Protein AF-A0A645FUT4-F1 (afdb_monomer_lite)

Radius of gyration: 14.61 Å; chains: 1; bounding box: 46×16×31 Å

Sequence (75 aa):
MREIANRLQTKEDYKGYEGNIILFLKPYVRKGMVMELNGGMYQEKSGEYFIESVSGEFGEQGGRQTAQLGFLMHK

Foldseek 3Di:
DVVVVVVVVVQVPDPADWDKDKAFPPVHDAQQDWDQDCPVVPNSNGDIWHFHHKDWDQDPVGIMIITTTGDDDDD

Secondary structure (DSSP, 8-state):
-HHHHHHHHHHHT--S--EEEEEESSS---TT-EEEE--TT-GGG-EEEEEEEEEEEEETTEEEEEEEEE-----

pLDDT: mean 80.25, std 13.22, range [36.62, 93.88]

Structure (mmCIF, N/CA/C/O backbone):
data_AF-A0A645FUT4-F1
#
_entry.id   AF-A0A645FUT4-F1
#
loop_
_atom_site.group_PDB
_atom_site.id
_atom_site.type_symbol
_atom_site.label_atom_id
_atom_site.label_alt_id
_atom_site.label_comp_id
_atom_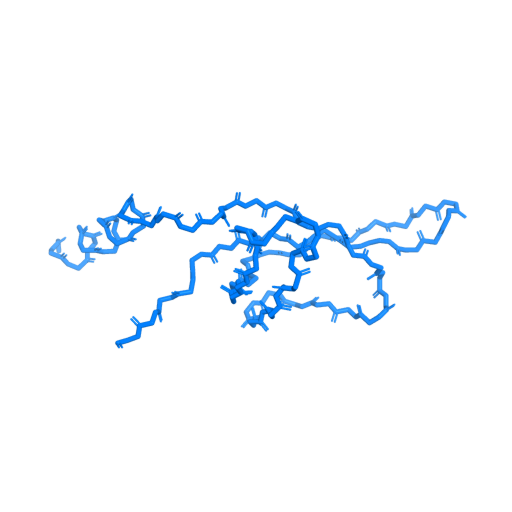site.label_asym_id
_atom_site.label_entity_id
_atom_site.label_seq_id
_atom_site.pdbx_PDB_ins_code
_atom_site.Cartn_x
_atom_site.Cartn_y
_atom_site.Cartn_z
_atom_site.occupancy
_atom_site.B_iso_or_equiv
_atom_site.auth_seq_id
_atom_site.auth_comp_id
_atom_site.auth_asym_id
_atom_site.auth_atom_id
_atom_site.pdbx_PDB_model_num
ATOM 1 N N . MET A 1 1 ? -30.494 0.282 4.724 1.00 59.88 1 MET A N 1
ATOM 2 C CA . MET A 1 1 ? -30.079 1.567 5.341 1.00 59.88 1 MET A CA 1
ATOM 3 C C . MET A 1 1 ? -29.119 1.354 6.517 1.00 59.88 1 MET A C 1
ATOM 5 O O . MET A 1 1 ? -28.040 1.926 6.479 1.00 59.88 1 MET A O 1
ATOM 9 N N . ARG A 1 2 ? -29.432 0.473 7.488 1.00 69.19 2 ARG A N 1
ATOM 10 C CA . ARG A 1 2 ? -28.528 0.127 8.612 1.00 69.19 2 ARG A CA 1
ATOM 11 C C . ARG A 1 2 ? -27.142 -0.398 8.196 1.00 69.19 2 ARG A C 1
ATOM 13 O O . ARG A 1 2 ? -26.155 0.019 8.777 1.00 69.19 2 ARG A O 1
ATOM 20 N N . GLU A 1 3 ? -27.044 -1.247 7.171 1.00 68.62 3 GLU A N 1
ATOM 21 C CA . GLU A 1 3 ? -25.738 -1.787 6.732 1.00 68.62 3 GLU A CA 1
ATOM 22 C C . GLU A 1 3 ? -24.795 -0.736 6.135 1.00 68.62 3 GLU A C 1
ATOM 24 O O . GLU A 1 3 ? -23.588 -0.793 6.351 1.00 68.62 3 GLU A O 1
ATOM 29 N N . ILE A 1 4 ? -25.339 0.235 5.396 1.00 71.75 4 ILE A N 1
ATOM 30 C CA . ILE A 1 4 ? -24.546 1.315 4.792 1.00 71.75 4 ILE A CA 1
ATOM 31 C C . ILE A 1 4 ? -24.023 2.239 5.895 1.00 71.75 4 ILE A C 1
ATOM 33 O O . ILE A 1 4 ? -22.848 2.589 5.888 1.00 71.75 4 ILE A O 1
ATOM 37 N N . ALA A 1 5 ? -24.878 2.566 6.870 1.00 71.62 5 ALA A N 1
ATOM 38 C CA . ALA A 1 5 ? -24.495 3.351 8.038 1.00 71.62 5 ALA A CA 1
ATOM 39 C C . ALA A 1 5 ? -23.400 2.652 8.858 1.00 71.62 5 ALA A C 1
ATOM 41 O O . ALA A 1 5 ? -22.398 3.282 9.171 1.00 71.62 5 ALA A O 1
ATOM 42 N N . ASN A 1 6 ? -23.528 1.344 9.106 1.00 71.00 6 ASN A N 1
ATOM 43 C CA . ASN A 1 6 ? -22.498 0.577 9.808 1.00 71.00 6 ASN A CA 1
ATOM 44 C C . ASN A 1 6 ? -21.169 0.565 9.041 1.00 71.00 6 ASN A C 1
ATOM 46 O O . ASN A 1 6 ? -20.137 0.814 9.644 1.00 71.00 6 ASN A O 1
ATOM 50 N N . ARG A 1 7 ? -21.169 0.350 7.715 1.00 64.12 7 ARG A N 1
ATOM 51 C CA . ARG A 1 7 ? -19.923 0.396 6.919 1.00 64.12 7 ARG A CA 1
ATOM 52 C C . ARG A 1 7 ? -19.240 1.759 6.961 1.00 64.12 7 ARG A C 1
ATOM 54 O O . ARG A 1 7 ? -18.015 1.804 6.987 1.00 64.12 7 ARG A O 1
ATOM 61 N N . LEU A 1 8 ? -20.012 2.843 6.916 1.00 65.81 8 LEU A N 1
ATOM 62 C CA . LEU A 1 8 ? -19.477 4.202 6.998 1.00 65.81 8 LEU A CA 1
ATOM 63 C C . LEU A 1 8 ? -18.922 4.480 8.393 1.00 65.81 8 LEU A C 1
ATOM 65 O O . LEU A 1 8 ? -17.800 4.946 8.513 1.00 65.81 8 LEU A O 1
ATOM 69 N N . GLN A 1 9 ? -19.656 4.101 9.437 1.00 65.62 9 GLN A N 1
ATOM 70 C CA . GLN A 1 9 ? -19.208 4.265 10.813 1.00 65.62 9 GLN A CA 1
ATOM 71 C C . GLN A 1 9 ? -17.930 3.466 11.098 1.00 65.62 9 GLN A C 1
ATOM 73 O O . GLN A 1 9 ? -17.001 4.001 11.681 1.00 65.62 9 GLN A O 1
ATOM 78 N N . THR A 1 10 ? -17.818 2.226 10.611 1.00 62.75 10 THR A N 1
ATOM 79 C CA . THR A 1 10 ? -16.585 1.439 10.780 1.00 62.75 10 THR A CA 1
ATOM 80 C C . THR A 1 10 ? -15.392 2.029 10.021 1.00 62.75 10 THR A C 1
ATOM 82 O O . THR A 1 10 ? -14.260 1.857 10.460 1.00 62.75 10 THR A O 1
ATOM 85 N N . LYS A 1 11 ? -15.624 2.726 8.898 1.00 61.88 11 LYS A N 1
ATOM 86 C CA . LYS A 1 11 ? -14.568 3.488 8.217 1.00 61.88 11 LYS A CA 1
ATOM 87 C C . LYS A 1 11 ? -14.130 4.706 9.033 1.00 61.88 11 LYS A C 1
ATOM 89 O O . LYS A 1 11 ? -12.939 4.909 9.193 1.00 61.88 11 LYS A O 1
ATOM 94 N N . GLU A 1 12 ? -15.075 5.480 9.560 1.00 61.94 12 GLU A N 1
ATOM 95 C CA . GLU A 1 12 ? -14.790 6.690 10.351 1.00 61.94 12 GLU A CA 1
ATOM 96 C C . GLU A 1 12 ? -14.154 6.374 11.719 1.00 61.94 12 GLU A C 1
ATOM 98 O O . GLU A 1 12 ? -13.303 7.118 12.199 1.00 61.94 12 GLU A O 1
ATOM 103 N N . ASP A 1 13 ? -14.515 5.245 12.338 1.00 58.38 13 ASP A N 1
ATOM 104 C CA . ASP A 1 13 ? -13.944 4.787 13.614 1.00 58.38 13 ASP A CA 1
ATOM 105 C C . ASP A 1 13 ? -12.519 4.208 13.463 1.00 58.38 13 ASP A C 1
ATOM 107 O O . ASP A 1 13 ? -11.874 3.846 14.456 1.00 58.38 13 ASP A O 1
ATOM 111 N N . TYR A 1 14 ? -11.999 4.111 12.234 1.00 58.47 14 TYR A N 1
ATOM 112 C CA . TYR A 1 14 ? -10.662 3.592 11.985 1.00 58.47 14 TYR A CA 1
ATOM 113 C C . TYR A 1 14 ? -9.585 4.592 12.418 1.00 58.47 14 TYR A C 1
ATOM 115 O O . TYR A 1 14 ? -9.438 5.680 11.874 1.00 58.47 14 TYR A O 1
ATOM 123 N N . LYS A 1 15 ? -8.777 4.179 13.398 1.00 55.62 15 LYS A N 1
ATOM 124 C CA . LYS A 1 15 ? -7.612 4.933 13.892 1.00 55.62 15 LYS A CA 1
ATOM 125 C C . LYS A 1 15 ? -6.281 4.465 13.300 1.00 55.62 15 LYS A C 1
ATOM 127 O O . LYS A 1 15 ? -5.231 4.923 13.745 1.00 55.62 15 LYS A O 1
ATOM 132 N N . GLY A 1 16 ? -6.300 3.502 12.380 1.00 57.78 16 GLY A N 1
ATOM 133 C CA . GLY A 1 16 ? -5.076 3.056 11.723 1.00 57.78 16 GLY A CA 1
ATOM 134 C C . GLY A 1 16 ? -4.639 4.040 10.641 1.00 57.78 16 GLY A C 1
ATOM 135 O O . GLY A 1 16 ? -5.406 4.886 10.189 1.00 57.78 16 GLY A O 1
ATOM 136 N N . TYR A 1 17 ? -3.371 3.956 10.252 1.00 59.72 17 TYR A N 1
ATOM 137 C CA . TYR A 1 17 ? -2.811 4.870 9.264 1.00 59.72 17 TYR A CA 1
ATOM 138 C C . TYR A 1 17 ? -3.344 4.558 7.862 1.00 59.72 17 TYR A C 1
ATOM 140 O O . TYR A 1 17 ? -3.018 3.526 7.280 1.00 59.72 17 TYR A O 1
ATOM 148 N N . GLU A 1 18 ? -4.107 5.489 7.300 1.00 70.31 18 GLU A N 1
ATOM 149 C CA . GLU A 1 18 ? -4.385 5.549 5.866 1.00 70.31 18 GLU A CA 1
ATOM 150 C C . GLU A 1 18 ? -3.231 6.266 5.157 1.00 70.31 18 GLU A C 1
ATOM 152 O O . GLU A 1 18 ? -2.712 7.278 5.640 1.00 70.31 18 GLU A O 1
ATOM 157 N N . GLY A 1 19 ? -2.787 5.745 4.012 1.00 81.88 19 GLY A N 1
ATOM 158 C CA . GLY A 1 19 ? -1.695 6.383 3.287 1.00 81.88 19 GLY A CA 1
ATOM 159 C C . GLY A 1 19 ? -1.115 5.564 2.149 1.00 81.88 19 GLY A C 1
ATOM 160 O O . GLY A 1 19 ? -1.616 4.504 1.789 1.00 81.88 19 GLY A O 1
ATOM 161 N N . ASN A 1 20 ? -0.027 6.080 1.585 1.00 88.94 20 ASN A N 1
ATOM 162 C CA . ASN A 1 20 ? 0.689 5.452 0.484 1.00 88.94 20 ASN A CA 1
ATOM 163 C C . ASN A 1 20 ? 2.065 4.985 0.957 1.00 88.94 20 ASN A C 1
ATOM 165 O O . ASN A 1 20 ? 2.793 5.746 1.596 1.00 88.94 20 ASN A O 1
ATOM 169 N N . ILE A 1 21 ? 2.443 3.765 0.586 1.00 89.00 21 ILE A N 1
ATOM 170 C CA . ILE A 1 21 ? 3.808 3.261 0.736 1.00 89.00 21 ILE A CA 1
ATOM 171 C C . ILE A 1 21 ? 4.426 3.025 -0.638 1.00 89.00 21 ILE A C 1
ATOM 173 O O . ILE A 1 21 ? 3.811 2.429 -1.522 1.00 89.00 21 ILE A O 1
ATOM 177 N N . ILE A 1 22 ? 5.655 3.505 -0.820 1.00 91.25 22 ILE A N 1
ATOM 178 C CA . ILE A 1 22 ? 6.418 3.312 -2.053 1.00 91.25 22 ILE A CA 1
ATOM 179 C C . ILE A 1 22 ? 7.338 2.110 -1.861 1.00 91.25 22 ILE A C 1
ATOM 181 O O . ILE A 1 22 ? 8.165 2.075 -0.951 1.00 91.25 22 ILE A O 1
ATOM 185 N N . LEU A 1 23 ? 7.205 1.128 -2.742 1.00 91.25 23 LEU A N 1
ATOM 186 C CA . LEU A 1 23 ? 7.932 -0.133 -2.734 1.00 91.25 23 LEU A CA 1
ATOM 187 C C . LEU A 1 23 ? 8.701 -0.303 -4.052 1.00 91.25 23 LEU A C 1
ATOM 189 O O . LEU A 1 23 ? 8.482 0.400 -5.043 1.00 91.25 23 LEU A O 1
ATOM 193 N N . PHE A 1 24 ? 9.627 -1.257 -4.083 1.00 92.00 24 PHE A N 1
ATOM 194 C CA . PHE A 1 24 ? 10.241 -1.697 -5.337 1.00 92.00 24 PHE A CA 1
ATOM 195 C C . PHE A 1 24 ? 9.215 -2.422 -6.206 1.00 92.00 24 PHE A C 1
ATOM 197 O O . PHE A 1 24 ? 8.319 -3.066 -5.676 1.00 92.00 24 PHE A O 1
ATOM 204 N N . LEU A 1 25 ? 9.361 -2.371 -7.533 1.00 88.50 25 LEU A N 1
ATOM 205 C CA . LEU A 1 25 ? 8.466 -3.090 -8.448 1.00 88.50 25 LEU A CA 1
ATOM 206 C C . LEU A 1 25 ? 8.538 -4.619 -8.285 1.00 88.50 25 LEU A C 1
ATOM 208 O O . LEU A 1 25 ? 7.590 -5.323 -8.622 1.00 88.50 25 LEU A O 1
ATOM 212 N N . LYS A 1 26 ? 9.655 -5.149 -7.769 1.00 86.19 26 LYS A N 1
ATOM 213 C CA . LYS A 1 26 ? 9.815 -6.572 -7.458 1.00 86.19 26 LYS A CA 1
ATOM 214 C C . LYS A 1 26 ? 10.531 -6.742 -6.108 1.00 86.19 26 LYS A C 1
ATOM 216 O O . LYS A 1 26 ? 11.600 -6.152 -5.953 1.00 86.19 26 LYS A O 1
ATOM 221 N N . PRO A 1 27 ? 10.006 -7.555 -5.170 1.00 83.44 27 PRO A N 1
ATOM 222 C CA . PRO A 1 27 ? 8.723 -8.274 -5.218 1.00 83.44 27 PRO A CA 1
ATOM 223 C C . PRO A 1 27 ? 7.515 -7.321 -5.291 1.00 83.44 27 PRO A C 1
ATOM 225 O O . PRO A 1 27 ? 7.544 -6.234 -4.723 1.00 83.44 27 PRO A O 1
ATOM 228 N N . TYR A 1 28 ? 6.479 -7.708 -6.043 1.00 85.44 28 TYR A N 1
ATOM 229 C CA . TYR A 1 28 ? 5.302 -6.865 -6.277 1.00 85.44 28 TYR A CA 1
ATOM 230 C C . TYR A 1 28 ? 4.210 -7.123 -5.235 1.00 85.44 28 TYR A C 1
ATOM 232 O O . TYR A 1 28 ? 4.103 -8.227 -4.701 1.00 85.44 28 TYR A O 1
ATOM 240 N N . VAL A 1 29 ? 3.354 -6.131 -5.012 1.00 89.69 29 VAL A N 1
ATOM 241 C CA . VAL A 1 29 ? 2.120 -6.274 -4.238 1.00 89.69 29 VAL A CA 1
ATOM 242 C C . VAL A 1 29 ? 0.908 -6.076 -5.143 1.00 89.69 29 VAL A C 1
ATOM 244 O O . VAL A 1 29 ? 1.012 -5.532 -6.242 1.00 89.69 29 VAL A O 1
ATOM 247 N N . ARG A 1 30 ? -0.257 -6.570 -4.724 1.00 91.50 30 ARG A N 1
ATOM 248 C CA . ARG A 1 30 ? -1.511 -6.423 -5.472 1.00 91.50 30 ARG A CA 1
ATOM 249 C C . ARG A 1 30 ? -2.621 -5.949 -4.554 1.00 91.50 30 ARG A C 1
ATOM 251 O O . ARG A 1 30 ? -2.634 -6.256 -3.365 1.00 91.50 30 ARG A O 1
ATOM 258 N N . LYS A 1 31 ? -3.594 -5.262 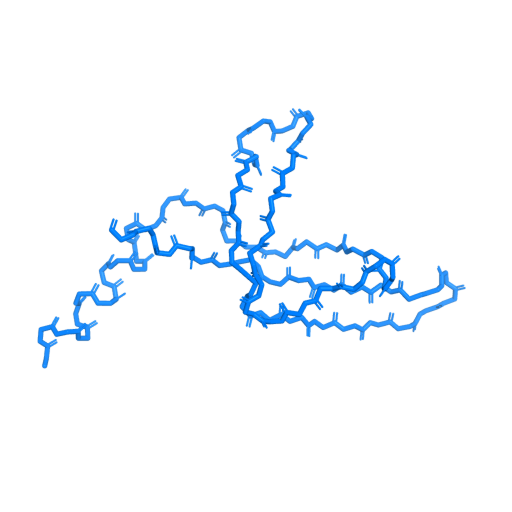-5.153 1.00 91.06 31 LYS A N 1
ATOM 259 C CA . LYS A 1 31 ? -4.868 -4.957 -4.505 1.00 91.06 31 LYS A CA 1
ATOM 260 C C . LYS A 1 31 ? -5.478 -6.229 -3.910 1.00 91.06 31 LYS A C 1
ATOM 262 O O . LYS A 1 31 ? -5.533 -7.257 -4.584 1.00 91.06 31 LYS A O 1
ATOM 267 N N . GLY A 1 32 ? -5.961 -6.133 -2.676 1.00 88.06 32 GLY A N 1
ATOM 268 C CA . GLY A 1 32 ? -6.572 -7.240 -1.944 1.00 88.06 32 GLY A CA 1
ATOM 269 C C . GLY A 1 32 ? -5.611 -8.041 -1.067 1.00 88.06 32 GLY A C 1
ATOM 270 O O . GLY A 1 32 ? -6.069 -8.909 -0.330 1.00 88.06 32 GLY A O 1
ATOM 271 N N . MET A 1 33 ? -4.303 -7.778 -1.129 1.00 90.75 33 MET A N 1
ATOM 272 C CA . MET A 1 33 ? -3.336 -8.391 -0.216 1.00 90.75 33 MET A CA 1
ATOM 273 C C . MET A 1 33 ? -3.342 -7.692 1.147 1.00 90.75 33 MET A C 1
ATOM 275 O O . MET A 1 33 ? -3.657 -6.506 1.247 1.00 90.75 33 MET A O 1
ATOM 279 N N . VAL A 1 34 ? -2.945 -8.437 2.179 1.00 88.88 34 VAL A N 1
ATOM 280 C CA . VAL A 1 34 ? -2.610 -7.900 3.502 1.00 88.88 34 VAL A CA 1
ATOM 281 C C . VAL A 1 34 ? -1.093 -7.832 3.606 1.00 88.88 34 VAL A C 1
ATOM 283 O O . VAL A 1 34 ? -0.409 -8.807 3.295 1.00 88.88 34 VAL A O 1
ATOM 286 N N . MET A 1 35 ? -0.575 -6.674 3.993 1.00 86.12 35 MET A N 1
ATOM 287 C CA . MET A 1 35 ? 0.849 -6.425 4.164 1.00 86.12 35 MET A CA 1
ATOM 288 C C . MET A 1 35 ? 1.147 -6.188 5.638 1.00 86.12 35 MET A C 1
ATOM 290 O O . MET A 1 35 ? 0.569 -5.293 6.249 1.00 86.12 35 MET A O 1
ATOM 294 N N . GLU A 1 36 ? 2.082 -6.953 6.186 1.00 88.69 36 GLU A N 1
ATOM 295 C CA . GLU A 1 36 ? 2.667 -6.672 7.492 1.00 88.69 36 GLU A CA 1
ATOM 296 C C . GLU A 1 36 ? 3.801 -5.655 7.316 1.00 88.69 36 GLU A C 1
ATOM 298 O O . GLU A 1 36 ? 4.779 -5.905 6.605 1.00 88.69 36 GLU A O 1
ATOM 303 N N . LEU A 1 37 ? 3.652 -4.478 7.920 1.00 86.75 37 LEU A N 1
ATOM 304 C CA . LEU A 1 37 ? 4.661 -3.427 7.908 1.00 86.75 37 LEU A CA 1
ATOM 305 C C . LEU A 1 37 ? 5.407 -3.429 9.242 1.00 86.75 37 LEU A C 1
ATOM 307 O O . LEU A 1 37 ? 4.800 -3.294 10.303 1.00 86.75 37 LEU A O 1
ATOM 311 N N . ASN A 1 38 ? 6.736 -3.517 9.182 1.00 88.62 38 ASN A N 1
ATOM 312 C CA . ASN A 1 38 ? 7.601 -3.244 10.324 1.00 88.62 38 ASN A CA 1
ATOM 313 C C . ASN A 1 38 ? 8.064 -1.784 10.249 1.00 88.62 38 ASN A C 1
ATOM 315 O O . ASN A 1 38 ? 8.836 -1.414 9.363 1.00 88.62 38 ASN A O 1
ATOM 319 N N . GLY A 1 39 ? 7.572 -0.952 11.166 1.00 84.50 39 GLY A N 1
ATOM 320 C CA . GLY A 1 39 ? 7.817 0.488 11.178 1.00 84.50 39 GLY A CA 1
ATOM 321 C C . GLY A 1 39 ? 9.239 0.895 11.579 1.00 84.50 39 GLY A C 1
ATOM 322 O O . GLY A 1 39 ? 9.596 2.065 11.435 1.00 84.50 39 GLY A O 1
ATOM 323 N N . GLY A 1 40 ? 10.074 -0.039 12.049 1.00 88.62 40 GLY A N 1
ATOM 324 C CA . GLY A 1 40 ? 11.465 0.220 12.421 1.00 88.62 40 GLY A CA 1
ATOM 325 C C . GLY A 1 40 ? 11.592 1.339 13.458 1.00 88.62 40 GLY A C 1
ATOM 326 O O . GLY A 1 40 ? 11.259 1.148 14.626 1.00 88.62 40 GLY A O 1
ATOM 327 N N . MET A 1 41 ? 12.068 2.514 13.023 1.00 89.19 41 MET A N 1
ATOM 328 C CA . MET A 1 41 ? 12.173 3.715 13.870 1.00 89.19 41 MET A CA 1
ATOM 329 C C . MET A 1 41 ? 10.816 4.339 14.237 1.00 89.19 41 MET A C 1
ATOM 331 O O . MET A 1 41 ? 10.742 5.065 15.222 1.00 89.19 41 MET A O 1
ATOM 335 N N . TYR A 1 42 ? 9.761 4.057 13.470 1.00 86.06 42 TYR A N 1
ATOM 336 C CA . TYR A 1 42 ? 8.393 4.538 13.689 1.00 86.06 42 TYR A CA 1
ATOM 337 C C . TYR A 1 42 ? 7.502 3.364 14.086 1.00 86.06 42 TYR A C 1
ATOM 339 O O . TYR A 1 42 ? 6.728 2.845 13.277 1.00 86.06 42 TYR A O 1
ATOM 347 N N . GLN A 1 43 ? 7.658 2.885 15.318 1.00 85.25 43 GLN A N 1
ATOM 348 C CA . GLN A 1 43 ? 6.959 1.688 15.790 1.00 85.25 43 GLN A CA 1
ATOM 349 C C . GLN A 1 43 ? 5.436 1.824 15.707 1.00 85.25 43 GLN A C 1
ATOM 351 O O . GLN A 1 43 ? 4.765 0.836 15.425 1.00 85.25 43 GLN A O 1
ATOM 356 N N . GLU A 1 44 ? 4.903 3.038 15.846 1.00 82.00 44 GLU A N 1
ATOM 357 C CA . GLU A 1 44 ? 3.481 3.366 15.714 1.00 82.00 44 GLU A CA 1
ATOM 358 C C . GLU A 1 44 ? 2.898 3.094 14.318 1.00 82.00 44 GLU A C 1
ATOM 360 O O . GLU A 1 44 ? 1.682 3.014 14.164 1.00 82.00 44 GLU A O 1
ATOM 365 N N . LYS A 1 45 ? 3.757 2.936 13.302 1.00 82.38 45 LYS A N 1
ATOM 366 C CA . LYS A 1 45 ? 3.377 2.557 11.933 1.00 82.38 45 LYS A CA 1
ATOM 367 C C . LYS A 1 45 ? 3.517 1.060 11.670 1.00 82.38 45 LYS A C 1
ATOM 369 O O . LYS A 1 45 ? 3.355 0.622 10.535 1.00 82.38 45 LYS A O 1
ATOM 374 N N . SER A 1 46 ? 3.888 0.279 12.680 1.00 86.00 46 SER A N 1
ATOM 375 C CA . SER A 1 46 ? 3.933 -1.173 12.547 1.00 86.00 46 SER A CA 1
ATOM 376 C C . SER A 1 46 ? 2.524 -1.739 12.624 1.00 86.00 46 SER A C 1
ATOM 378 O O . SER A 1 46 ? 1.732 -1.322 13.468 1.00 86.00 46 SER A O 1
ATOM 380 N N . GLY A 1 47 ? 2.215 -2.705 11.768 1.00 84.81 47 GLY A N 1
ATOM 381 C CA . GLY A 1 47 ? 0.906 -3.343 11.768 1.00 84.81 47 GLY A CA 1
ATOM 382 C C . GLY A 1 47 ? 0.553 -3.997 10.445 1.00 84.81 47 GLY A C 1
ATOM 383 O O . GLY A 1 47 ? 1.338 -4.006 9.496 1.00 84.81 47 GLY A O 1
ATOM 384 N N . GLU A 1 48 ? -0.655 -4.542 10.397 1.00 85.69 48 GLU A N 1
ATOM 385 C CA . GLU A 1 48 ? -1.228 -5.134 9.197 1.00 85.69 48 GLU A CA 1
ATOM 386 C C . GLU A 1 48 ? -2.072 -4.111 8.442 1.00 85.69 48 GLU A C 1
ATOM 388 O O . GLU A 1 48 ? -2.973 -3.479 8.998 1.00 85.69 48 GLU A O 1
ATOM 393 N N . TYR A 1 49 ? -1.799 -3.984 7.148 1.00 86.19 49 TYR A N 1
ATOM 394 C CA . TYR A 1 49 ? -2.464 -3.039 6.266 1.00 86.19 49 TYR A CA 1
ATOM 395 C C . TYR A 1 49 ? -3.095 -3.759 5.083 1.00 86.19 49 TYR A C 1
ATOM 397 O O . TYR A 1 49 ? -2.467 -4.607 4.443 1.00 86.19 49 TYR A O 1
ATOM 405 N N . PHE A 1 50 ? -4.330 -3.393 4.752 1.00 87.69 50 PHE A N 1
ATOM 406 C CA . PHE A 1 50 ? -4.990 -3.888 3.553 1.00 87.69 50 PHE A CA 1
ATOM 407 C C . PHE A 1 50 ? -4.603 -3.036 2.347 1.00 87.69 50 PHE A C 1
ATOM 409 O O . PHE A 1 50 ? -4.659 -1.812 2.407 1.00 87.69 50 PHE A O 1
ATOM 416 N N . ILE A 1 51 ? -4.247 -3.664 1.229 1.00 90.12 51 ILE A N 1
ATOM 417 C CA . ILE A 1 51 ? -3.888 -2.935 0.011 1.00 90.12 51 ILE A CA 1
ATOM 418 C C . ILE A 1 51 ? -5.147 -2.658 -0.815 1.00 90.12 51 ILE A C 1
ATOM 420 O O . ILE A 1 51 ? -5.694 -3.553 -1.466 1.00 90.12 51 ILE A O 1
ATOM 424 N N . GLU A 1 52 ? -5.591 -1.402 -0.837 1.00 89.69 52 GLU A N 1
ATOM 425 C CA . GLU A 1 52 ? -6.785 -0.973 -1.577 1.00 89.69 52 GLU A CA 1
ATOM 426 C C . GLU A 1 52 ? -6.520 -0.733 -3.063 1.00 89.69 52 GLU A C 1
ATOM 428 O O . GLU A 1 52 ? -7.382 -0.996 -3.913 1.00 89.69 52 GLU A O 1
ATOM 433 N N . SER A 1 53 ? -5.334 -0.227 -3.387 1.00 91.12 53 SER A N 1
ATOM 434 C CA . SER A 1 53 ? -4.911 0.054 -4.754 1.00 91.12 53 SER A CA 1
ATOM 435 C C . SER A 1 53 ? -3.389 -0.036 -4.879 1.00 91.12 53 SER A C 1
ATOM 437 O O . SER A 1 53 ? -2.661 0.071 -3.893 1.00 91.12 53 SER A O 1
ATOM 439 N N . VAL A 1 54 ? -2.910 -0.299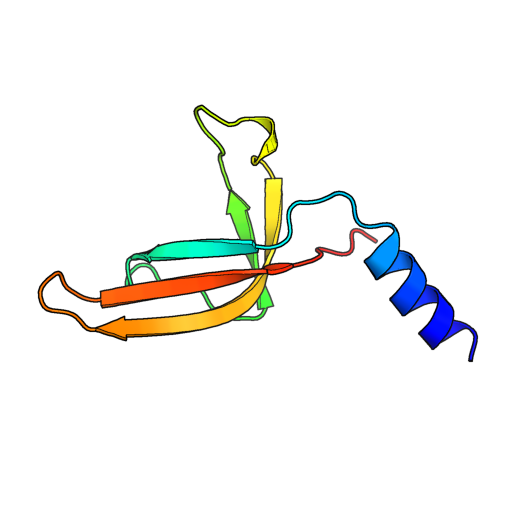 -6.096 1.00 93.25 54 VAL A N 1
ATOM 440 C CA . VAL A 1 54 ? -1.481 -0.306 -6.426 1.00 93.25 54 VAL A CA 1
ATOM 441 C C . VAL A 1 54 ? -1.307 0.413 -7.756 1.00 93.25 54 VAL A C 1
ATOM 443 O O . VAL A 1 54 ? -1.958 0.045 -8.735 1.00 93.25 54 VAL A O 1
ATOM 446 N N . SER A 1 55 ? -0.434 1.413 -7.798 1.00 93.06 55 SER A N 1
ATOM 447 C CA . SER A 1 55 ? 0.055 2.034 -9.031 1.00 93.06 55 SER A CA 1
ATOM 448 C C . SER A 1 55 ? 1.536 1.710 -9.224 1.00 93.06 55 SER A C 1
ATOM 450 O O . SER A 1 55 ? 2.242 1.411 -8.264 1.00 93.06 55 SER A O 1
ATOM 452 N N . GLY A 1 56 ? 2.013 1.711 -10.467 1.00 91.38 56 GLY A N 1
ATOM 453 C CA . GLY A 1 56 ? 3.400 1.391 -10.796 1.00 91.38 56 GLY A CA 1
ATOM 454 C C . GLY A 1 56 ? 3.961 2.375 -11.807 1.00 91.38 56 GLY A C 1
ATOM 455 O O . GLY A 1 56 ? 3.274 2.738 -12.760 1.00 91.38 56 GLY A O 1
ATOM 456 N N . GLU A 1 57 ? 5.209 2.778 -11.602 1.00 89.06 57 GLU A N 1
ATOM 457 C CA . GLU A 1 5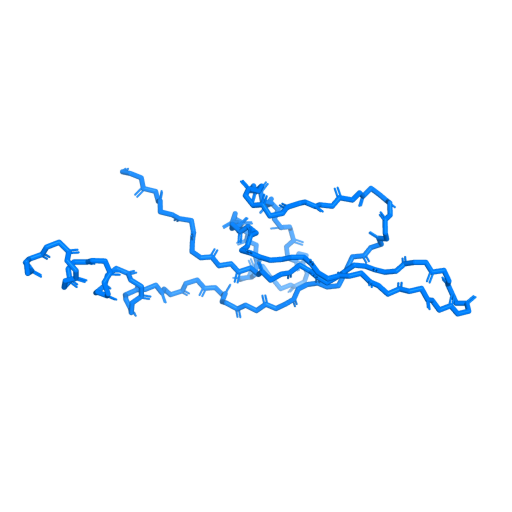7 ? 5.922 3.711 -12.470 1.00 89.06 57 GLU A CA 1
ATOM 458 C C . GLU A 1 57 ? 7.300 3.146 -12.825 1.00 89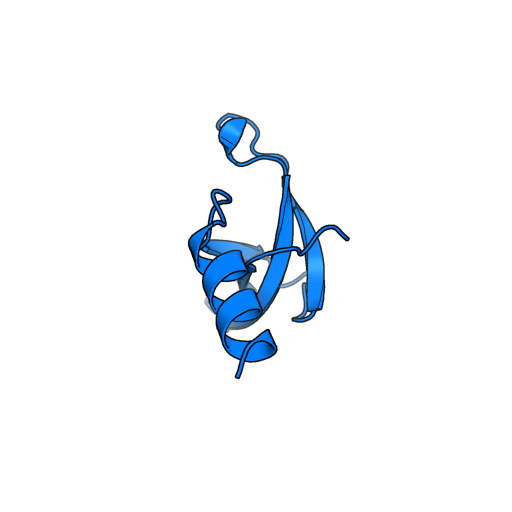.06 57 GLU A C 1
ATOM 460 O O . GLU A 1 57 ? 7.980 2.530 -11.996 1.00 89.06 57 GLU A O 1
ATOM 465 N N . PHE A 1 58 ? 7.711 3.363 -14.074 1.00 89.69 58 PHE A N 1
ATOM 466 C CA . PHE A 1 58 ? 9.051 3.048 -14.557 1.00 89.69 58 PHE A CA 1
ATOM 467 C C . PHE A 1 58 ? 9.820 4.349 -14.753 1.00 89.69 58 PHE A C 1
ATOM 469 O O . PHE A 1 58 ? 9.378 5.220 -15.499 1.00 89.69 58 PHE A O 1
ATOM 476 N N . GLY A 1 59 ? 10.972 4.462 -14.098 1.00 86.06 59 GLY A N 1
ATOM 477 C CA . GLY A 1 59 ? 11.890 5.580 -14.274 1.00 86.06 59 GLY A CA 1
ATOM 478 C C . GLY A 1 59 ? 13.312 5.105 -14.548 1.00 86.06 59 GLY A C 1
ATOM 479 O O . GLY A 1 59 ? 13.598 3.907 -14.578 1.00 86.06 59 GLY A O 1
ATOM 480 N N . GLU A 1 60 ? 14.230 6.058 -14.693 1.00 86.44 60 GLU A N 1
ATOM 481 C CA . GLU A 1 60 ? 15.654 5.780 -14.934 1.00 86.44 60 GLU A CA 1
ATOM 482 C C . GLU A 1 60 ? 16.303 4.949 -13.813 1.00 86.44 60 GLU A C 1
ATOM 484 O O . GLU A 1 60 ? 17.243 4.199 -14.054 1.00 86.44 60 GLU A O 1
ATOM 489 N N . GLN A 1 61 ? 15.763 5.019 -12.592 1.00 84.06 61 GLN A N 1
ATOM 490 C CA . GLN A 1 61 ? 16.232 4.254 -11.428 1.00 84.06 61 GLN A CA 1
ATOM 491 C C . GLN A 1 61 ? 15.542 2.884 -11.275 1.00 84.06 61 GLN A C 1
ATOM 493 O O . GLN A 1 61 ? 15.624 2.251 -10.220 1.00 84.06 61 GLN A O 1
ATOM 498 N N . GLY A 1 62 ? 14.842 2.422 -12.312 1.00 88.38 62 GLY A N 1
ATOM 499 C CA . GLY A 1 62 ? 14.081 1.179 -12.312 1.00 88.38 62 GLY A CA 1
ATOM 500 C C . GLY A 1 62 ? 12.605 1.371 -11.964 1.00 88.38 62 GLY A C 1
ATOM 501 O O . GLY A 1 62 ? 12.058 2.473 -12.003 1.00 88.38 62 GLY A O 1
ATOM 502 N N . GLY A 1 63 ? 11.937 0.257 -11.665 1.00 91.62 63 GLY A N 1
ATOM 503 C CA . GLY A 1 63 ? 10.508 0.239 -11.370 1.00 91.62 63 GLY A CA 1
ATOM 504 C C . GLY A 1 63 ? 10.201 0.459 -9.890 1.00 91.62 63 GLY A C 1
ATOM 505 O O . GLY A 1 63 ? 10.777 -0.204 -9.018 1.00 91.62 63 GLY A O 1
ATOM 506 N N . ARG A 1 64 ? 9.210 1.305 -9.611 1.00 93.25 64 ARG A N 1
ATOM 507 C CA . ARG A 1 64 ? 8.598 1.468 -8.287 1.00 93.25 64 ARG A CA 1
ATOM 508 C C . ARG A 1 64 ? 7.109 1.157 -8.357 1.00 93.25 64 ARG A C 1
ATOM 510 O O . ARG A 1 64 ? 6.491 1.256 -9.415 1.00 93.25 64 ARG A O 1
ATOM 517 N N . GLN A 1 65 ? 6.544 0.779 -7.221 1.00 93.75 65 GLN A N 1
ATOM 518 C CA . GLN A 1 65 ? 5.102 0.653 -7.052 1.00 93.75 65 GLN A CA 1
ATOM 519 C C . GLN A 1 65 ? 4.672 1.428 -5.811 1.00 93.75 65 GLN A C 1
ATOM 521 O O . GLN A 1 65 ? 5.377 1.429 -4.804 1.00 93.75 65 GLN A O 1
ATOM 526 N N . THR A 1 66 ? 3.514 2.063 -5.880 1.00 93.88 66 THR A N 1
ATOM 527 C CA . THR A 1 66 ? 2.899 2.770 -4.765 1.00 93.88 66 THR A CA 1
ATOM 528 C C . THR A 1 66 ? 1.654 2.000 -4.365 1.00 93.88 66 THR A C 1
ATOM 530 O O . THR A 1 66 ? 0.731 1.853 -5.164 1.00 93.88 66 THR A O 1
ATOM 533 N N . ALA A 1 67 ? 1.645 1.471 -3.145 1.00 92.19 67 ALA A N 1
ATOM 534 C CA . ALA A 1 67 ? 0.505 0.763 -2.585 1.00 92.19 67 ALA A CA 1
ATOM 535 C C . ALA A 1 67 ? -0.268 1.693 -1.651 1.00 92.19 67 ALA A C 1
ATOM 537 O O . ALA A 1 67 ? 0.311 2.283 -0.736 1.00 92.19 67 ALA A O 1
ATOM 538 N N . GLN A 1 68 ? -1.570 1.809 -1.888 1.00 91.44 68 GLN A N 1
ATOM 539 C CA . GLN A 1 68 ? -2.478 2.529 -1.011 1.00 91.44 68 GLN A CA 1
ATOM 540 C C . GLN A 1 68 ? -2.969 1.584 0.080 1.00 91.44 68 GLN A C 1
ATOM 542 O O . GLN A 1 68 ? -3.547 0.530 -0.203 1.00 91.44 68 GLN A O 1
ATOM 547 N N . LEU A 1 69 ? -2.702 1.972 1.317 1.00 88.25 69 LEU A N 1
ATOM 548 C CA . LEU A 1 69 ? -3.040 1.242 2.523 1.00 88.25 69 LEU A CA 1
ATOM 549 C C . LEU A 1 69 ? -4.398 1.714 3.027 1.00 88.25 69 LEU A C 1
ATOM 551 O O . LEU A 1 69 ? -4.640 2.916 3.142 1.00 88.25 69 LEU A O 1
ATOM 555 N N . GLY A 1 70 ? -5.256 0.754 3.336 1.00 77.62 70 GLY A N 1
ATOM 556 C CA . GLY A 1 70 ? -6.572 0.987 3.899 1.00 77.62 70 GLY A CA 1
ATOM 557 C C . GLY A 1 70 ? -6.928 -0.018 4.985 1.00 77.62 70 GLY A C 1
ATOM 558 O O . GLY A 1 70 ? -6.116 -0.836 5.433 1.00 77.62 70 GLY A O 1
ATOM 559 N N . PHE A 1 71 ? -8.182 0.080 5.406 1.00 70.69 71 PHE A N 1
ATOM 560 C CA . PHE A 1 71 ? -8.731 -0.610 6.562 1.00 70.69 71 PHE A CA 1
ATOM 561 C C . PHE A 1 71 ? -8.747 -2.136 6.405 1.00 70.69 71 PHE A C 1
ATOM 563 O O . PHE A 1 71 ? -9.406 -2.673 5.510 1.00 70.69 71 PHE A O 1
ATOM 570 N N . LEU A 1 72 ? -8.096 -2.844 7.333 1.00 64.69 72 LEU A N 1
ATOM 571 C CA . LEU A 1 72 ? -8.303 -4.276 7.523 1.00 64.69 72 LEU A CA 1
ATOM 572 C C . LEU A 1 72 ? -9.379 -4.490 8.596 1.00 64.69 72 LEU A C 1
ATOM 574 O O . LEU A 1 72 ? -9.165 -4.238 9.780 1.00 64.69 72 LEU A O 1
ATOM 578 N N . MET A 1 73 ? -10.554 -4.951 8.173 1.00 52.41 73 MET A N 1
ATOM 579 C CA . MET A 1 73 ? -11.657 -5.278 9.074 1.00 52.41 73 MET A CA 1
ATOM 580 C C . MET A 1 73 ? -11.323 -6.594 9.795 1.00 52.41 73 MET A C 1
ATOM 582 O O . MET A 1 73 ? -11.421 -7.664 9.194 1.00 52.41 73 MET A O 1
ATOM 586 N N . HIS A 1 74 ? -10.894 -6.532 11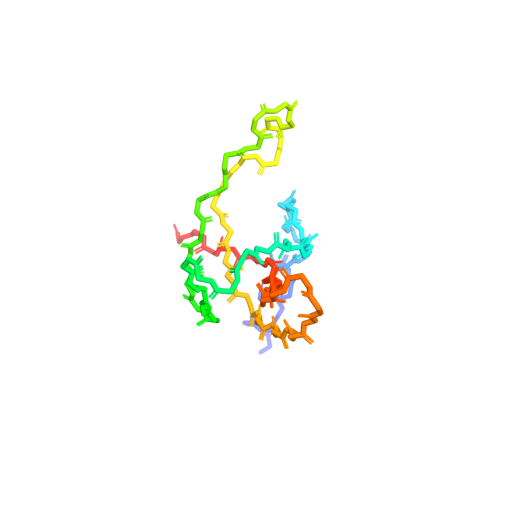.059 1.00 49.00 74 HIS A N 1
ATOM 587 C CA . HIS A 1 74 ? -10.825 -7.730 11.899 1.00 49.00 74 HIS A CA 1
ATOM 588 C C . HIS A 1 74 ? -12.247 -8.073 12.359 1.00 49.00 74 HIS A C 1
ATOM 590 O O . HIS A 1 74 ? -13.005 -7.185 12.754 1.00 49.00 74 HIS A O 1
ATOM 596 N N . LYS A 1 75 ? -12.629 -9.338 12.185 1.00 36.62 75 LYS A N 1
ATOM 597 C CA . LYS A 1 75 ? -13.993 -9.833 12.393 1.00 36.62 75 LYS A CA 1
ATOM 598 C C . LYS A 1 75 ? -14.305 -10.048 13.869 1.00 36.62 75 LYS A C 1
ATOM 600 O O . LYS A 1 75 ? -13.373 -10.441 14.602 1.00 36.62 75 LYS A O 1
#

Organism: NCBI:txid1076179